Protein AF-A0A1F7MTR7-F1 (afdb_monomer)

Radius of gyration: 20.9 Å; Cα contacts (8 Å, |Δi|>4): 131; chains: 1; bounding box: 49×38×63 Å

Mean predicted aligned error: 10.13 Å

pLDDT: mean 85.77, std 13.29, range [46.94, 98.06]

Foldseek 3Di:
DPPVVVVVVVVVVVVVVCVVPPDDPPVPDLVVLLVVQLVCCVPDCQQVCCCPVVVQVRRQQRDDPRDGNSVVSSVVSSVCCDPPNVQQDFADPPDDQCQRGRVGNQFHHVVVLVPDPVSDGGDGPPPPDD

Nearest PDB structures (foldseek):
  2es4-assembly1_A  TM=2.311E-01  e=8.873E+00  Burkholderia glumae

Sequence (130 aa):
MGTTIGHRLAALVLSFLIVLTAQQALAYEVEMHREISDLATRRSSADSTLIESLGLLQGLVEEVRGTRLINRLREGSVREDRFPRFFNHFHNPTVDWLDAGFGGNFAQSAILWGQNPNQEAPRPKGSGAE

Secondary structure (DSSP, 8-state):
--HHHHHHHHHHHHHHHHHHH----GGG-HHHHHHHHHHHHHHSSHHHHHHHHH--TTGGG-EETTEEHHHHHHHHHHHHTSTTGGGGG---TTS-GGG-BTTBTTS--HHHHTTSTT-PPP--TTSS--

Structure (mmCIF, N/CA/C/O backbone):
data_AF-A0A1F7MTR7-F1
#
_entry.id   AF-A0A1F7MTR7-F1
#
loop_
_atom_site.group_PDB
_atom_site.id
_atom_site.type_symbol
_atom_site.label_atom_id
_atom_site.label_alt_id
_atom_site.label_comp_id
_atom_site.label_asym_id
_atom_site.label_entity_id
_atom_site.label_seq_id
_atom_site.pdbx_PDB_ins_code
_atom_site.Cartn_x
_atom_site.Cartn_y
_atom_site.Cartn_z
_atom_site.occupancy
_atom_site.B_iso_or_equiv
_atom_site.auth_seq_id
_atom_site.auth_comp_id
_atom_site.auth_asym_id
_atom_site.auth_atom_id
_atom_site.pdbx_PDB_model_num
ATOM 1 N N . MET A 1 1 ? 30.913 5.314 -42.459 1.00 55.22 1 MET A N 1
ATOM 2 C CA . MET A 1 1 ? 31.073 4.584 -41.178 1.00 55.22 1 MET A CA 1
ATOM 3 C C . MET A 1 1 ? 31.192 5.483 -39.936 1.00 55.22 1 MET A C 1
ATOM 5 O O . MET A 1 1 ? 30.981 4.970 -38.850 1.00 55.22 1 MET A O 1
ATOM 9 N N . GLY A 1 2 ? 31.469 6.793 -40.046 1.00 57.16 2 GLY A N 1
ATOM 10 C CA . GLY A 1 2 ? 31.652 7.672 -38.872 1.00 57.16 2 GLY A CA 1
ATOM 11 C C . GLY A 1 2 ? 30.393 8.337 -38.290 1.00 57.16 2 GLY A C 1
ATOM 12 O O . GLY A 1 2 ? 30.441 8.852 -37.178 1.00 57.16 2 GLY A O 1
ATOM 13 N N . THR A 1 3 ? 29.256 8.333 -38.993 1.00 61.22 3 THR A N 1
ATOM 14 C CA . THR A 1 3 ? 28.059 9.073 -38.553 1.00 61.22 3 THR A CA 1
ATOM 15 C C . THR A 1 3 ? 27.318 8.370 -37.417 1.00 61.22 3 THR A C 1
ATOM 17 O O . THR A 1 3 ? 26.888 9.018 -36.472 1.00 61.22 3 THR A O 1
ATOM 20 N N . THR A 1 4 ? 27.207 7.045 -37.430 1.00 67.88 4 THR A N 1
ATOM 21 C CA . THR A 1 4 ? 26.427 6.276 -36.441 1.00 67.88 4 THR A CA 1
ATOM 22 C C . THR A 1 4 ? 26.988 6.332 -35.020 1.00 67.88 4 THR A C 1
ATOM 24 O O . THR A 1 4 ? 26.215 6.309 -34.066 1.00 67.88 4 THR A O 1
ATOM 27 N N . ILE A 1 5 ? 28.308 6.445 -34.861 1.00 75.12 5 ILE A N 1
ATOM 28 C CA . ILE A 1 5 ? 28.953 6.543 -33.541 1.00 75.12 5 ILE A CA 1
ATOM 29 C C . ILE A 1 5 ? 28.646 7.900 -32.896 1.00 75.12 5 ILE A C 1
ATOM 31 O O . ILE A 1 5 ? 28.276 7.943 -31.725 1.00 75.12 5 ILE A O 1
ATOM 35 N N . GLY A 1 6 ? 28.702 8.988 -33.673 1.00 75.44 6 GLY A N 1
ATOM 36 C CA . GLY A 1 6 ? 28.385 10.336 -33.189 1.00 75.44 6 GLY A CA 1
ATOM 37 C C . GLY A 1 6 ? 26.943 10.470 -32.694 1.00 75.44 6 GLY A C 1
ATOM 38 O O . GLY A 1 6 ? 26.715 11.006 -31.615 1.00 75.44 6 GLY A O 1
ATOM 39 N N . HIS A 1 7 ? 25.974 9.902 -33.421 1.00 79.94 7 HIS A N 1
ATOM 40 C CA . HIS A 1 7 ? 24.563 9.933 -33.011 1.00 79.94 7 HIS A CA 1
ATOM 41 C C . HIS A 1 7 ? 24.300 9.117 -31.738 1.00 79.94 7 HIS A C 1
ATOM 43 O O . HIS A 1 7 ? 23.521 9.543 -30.891 1.00 79.94 7 HIS A O 1
ATOM 49 N N . ARG A 1 8 ? 24.966 7.964 -31.565 1.00 86.38 8 ARG A N 1
ATOM 50 C CA . ARG A 1 8 ? 24.838 7.141 -30.349 1.00 86.38 8 ARG A CA 1
ATOM 51 C C . ARG A 1 8 ? 25.411 7.842 -29.122 1.00 86.38 8 ARG A C 1
ATOM 53 O O . ARG A 1 8 ? 24.792 7.813 -28.064 1.00 86.38 8 ARG A O 1
ATOM 60 N N . LEU A 1 9 ? 26.564 8.493 -29.271 1.00 86.25 9 LEU A N 1
ATOM 61 C CA . LEU A 1 9 ? 27.176 9.269 -28.194 1.00 86.25 9 LEU A CA 1
ATOM 62 C C . LEU A 1 9 ? 26.314 10.479 -27.822 1.00 86.25 9 LEU A C 1
ATOM 64 O O . LEU A 1 9 ? 26.062 10.706 -26.644 1.00 86.25 9 LEU A O 1
ATOM 68 N N . ALA A 1 10 ? 25.804 11.202 -28.821 1.00 86.62 10 ALA A N 1
ATOM 69 C CA . ALA A 1 10 ? 24.892 12.319 -28.600 1.00 86.62 10 ALA A CA 1
ATOM 70 C C . ALA A 1 10 ? 23.603 11.873 -27.893 1.00 86.62 10 ALA A C 1
ATOM 72 O O . ALA A 1 10 ? 23.168 12.536 -26.957 1.00 86.62 10 ALA A O 1
ATOM 73 N N . ALA A 1 11 ? 23.033 10.727 -28.281 1.00 88.19 11 ALA A N 1
ATOM 74 C CA . ALA A 1 11 ? 21.860 10.159 -27.623 1.00 88.19 11 ALA A CA 1
ATOM 75 C C . ALA A 1 11 ? 22.144 9.780 -26.160 1.00 88.19 11 ALA A C 1
ATOM 77 O O . ALA A 1 11 ? 21.358 10.132 -25.291 1.00 88.19 11 ALA A O 1
ATOM 78 N N . LEU A 1 12 ? 23.281 9.137 -25.866 1.00 92.38 12 LEU A N 1
ATOM 79 C CA . LEU A 1 12 ? 23.668 8.790 -24.492 1.00 92.38 12 LEU A CA 1
ATOM 80 C C . LEU A 1 12 ? 23.883 10.027 -23.617 1.00 92.38 12 LEU A C 1
ATOM 82 O O . LEU A 1 12 ? 23.400 10.069 -22.488 1.00 92.38 12 LEU A O 1
ATOM 86 N N . VAL A 1 13 ? 24.577 11.040 -24.140 1.00 92.06 13 VAL A N 1
ATOM 87 C CA . VAL A 1 13 ? 24.793 12.310 -23.435 1.00 92.06 13 VAL A CA 1
ATOM 88 C C . VAL A 1 13 ? 23.460 13.008 -23.186 1.00 92.06 13 VAL A C 1
ATOM 90 O O . VAL A 1 13 ? 23.213 13.462 -22.075 1.00 92.06 13 VAL A O 1
ATOM 93 N N . LEU A 1 14 ? 22.572 13.043 -24.180 1.00 90.62 14 LEU A N 1
ATOM 94 C CA . LEU A 1 14 ? 21.244 13.629 -24.034 1.00 90.62 14 LEU A CA 1
ATOM 95 C C . LEU A 1 14 ? 20.402 12.876 -22.997 1.00 90.62 14 LEU A C 1
ATOM 97 O O . LEU A 1 14 ? 19.818 13.512 -22.127 1.00 90.62 14 LEU A O 1
ATOM 101 N N . SER A 1 15 ? 20.375 11.541 -23.030 1.00 86.06 15 SER A N 1
ATOM 102 C CA . SER A 1 15 ? 19.684 10.729 -22.021 1.00 86.06 15 SER A CA 1
ATOM 103 C C . SER A 1 15 ? 20.241 10.972 -20.619 1.00 86.06 15 SER A C 1
ATOM 105 O O . SER A 1 15 ? 19.470 11.126 -19.677 1.00 86.06 15 SER A O 1
ATOM 107 N N . PHE A 1 16 ? 21.564 11.068 -20.477 1.00 86.94 16 PHE A N 1
ATOM 108 C CA . PHE A 1 16 ? 22.208 11.370 -19.201 1.00 86.94 16 PHE A CA 1
ATOM 109 C C . PHE A 1 16 ? 21.848 12.775 -18.699 1.00 86.94 16 PHE A C 1
ATOM 111 O O . PHE A 1 16 ? 21.495 12.939 -17.535 1.00 86.94 16 PHE A O 1
ATOM 118 N N . LEU A 1 17 ? 21.847 13.780 -19.579 1.00 87.44 17 LEU A N 1
ATOM 119 C CA . LEU A 1 17 ? 21.426 15.142 -19.243 1.00 87.44 17 LEU A CA 1
ATOM 120 C C 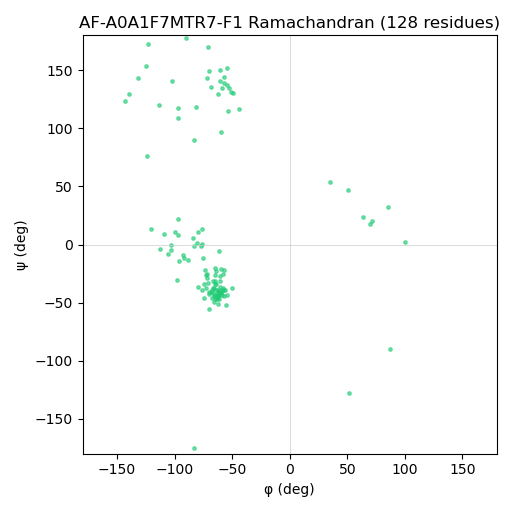. LEU A 1 17 ? 19.943 15.210 -18.856 1.00 87.44 17 LEU A C 1
ATOM 122 O O . LEU A 1 17 ? 19.605 15.910 -17.904 1.00 87.44 17 LEU A O 1
ATOM 126 N N . ILE A 1 18 ? 19.066 14.464 -19.534 1.00 85.00 18 ILE A N 1
ATOM 127 C CA . ILE A 1 18 ? 17.644 14.354 -19.170 1.00 85.00 18 ILE A CA 1
ATOM 128 C C . ILE A 1 18 ? 17.500 13.744 -17.772 1.00 85.00 18 ILE A C 1
ATOM 130 O O . ILE A 1 18 ? 16.759 14.282 -16.959 1.00 85.00 18 ILE A O 1
ATOM 134 N N . VAL A 1 19 ? 18.244 12.682 -17.450 1.00 82.06 19 VAL A N 1
ATOM 135 C CA . VAL A 1 19 ? 18.238 12.086 -16.101 1.00 82.06 19 VAL A CA 1
ATOM 136 C C . VAL A 1 19 ? 18.725 13.079 -15.041 1.00 82.06 19 VAL A C 1
ATOM 138 O O . VAL A 1 19 ? 18.140 13.152 -13.966 1.00 82.06 19 VAL A O 1
ATOM 141 N N . LEU A 1 20 ? 19.756 13.875 -15.339 1.00 77.62 20 LEU A N 1
ATOM 142 C CA . LEU A 1 20 ? 20.296 14.872 -14.406 1.00 77.62 20 LEU A CA 1
ATOM 143 C C . LEU A 1 20 ? 19.382 16.087 -14.201 1.00 77.62 20 LEU A C 1
ATOM 145 O O . LEU A 1 20 ? 19.445 16.728 -13.155 1.00 77.62 20 LEU A O 1
ATOM 149 N N . THR A 1 21 ? 18.578 16.434 -15.207 1.00 72.75 21 THR A N 1
ATOM 150 C CA . THR A 1 21 ? 17.700 17.618 -15.200 1.00 72.75 21 THR A CA 1
ATOM 151 C C . THR A 1 21 ? 16.238 17.290 -14.942 1.00 72.75 21 THR A C 1
ATOM 153 O O . THR A 1 21 ? 15.434 18.210 -14.786 1.00 72.75 21 THR A O 1
ATOM 156 N N . ALA A 1 22 ? 15.888 16.006 -14.854 1.00 70.19 22 ALA A N 1
ATOM 157 C CA . ALA A 1 22 ? 14.601 15.567 -14.360 1.00 70.19 22 ALA A CA 1
ATOM 158 C C . ALA A 1 22 ? 14.452 16.074 -12.922 1.00 70.19 22 ALA A C 1
ATOM 160 O O . ALA A 1 22 ? 14.973 15.491 -11.971 1.00 70.19 22 ALA A O 1
ATOM 161 N N . GLN A 1 23 ? 13.767 17.210 -12.769 1.00 59.25 23 GLN A N 1
ATOM 162 C CA . GLN A 1 23 ? 13.296 17.661 -11.471 1.00 59.25 23 GLN A CA 1
ATOM 163 C C . GLN A 1 23 ? 12.543 16.489 -10.851 1.00 59.25 23 GLN A C 1
ATOM 165 O O . GLN A 1 23 ? 11.736 15.857 -11.536 1.00 59.25 23 GLN A O 1
ATOM 170 N N . GLN A 1 24 ? 12.858 16.177 -9.590 1.00 56.09 24 GLN A N 1
ATOM 171 C CA . GLN A 1 24 ? 12.146 15.155 -8.829 1.00 56.09 24 GLN A CA 1
ATOM 172 C C . GLN A 1 24 ? 10.658 15.360 -9.086 1.00 56.09 24 GLN A C 1
ATOM 174 O O . GLN A 1 24 ? 10.138 16.446 -8.819 1.00 56.09 24 GLN A O 1
ATOM 179 N N . ALA A 1 25 ? 10.006 14.376 -9.706 1.00 55.44 25 ALA A N 1
ATOM 180 C CA . ALA A 1 25 ? 8.584 14.463 -9.963 1.00 55.44 25 ALA A CA 1
ATOM 181 C C . ALA A 1 25 ? 7.925 14.755 -8.612 1.00 55.44 25 ALA A C 1
ATOM 183 O O . ALA A 1 25 ? 8.010 13.936 -7.704 1.00 55.44 25 ALA A O 1
ATOM 184 N N . LEU A 1 26 ? 7.310 15.930 -8.457 1.00 52.31 26 LEU A N 1
ATOM 185 C CA . LEU A 1 26 ? 6.689 16.372 -7.198 1.00 52.31 26 LEU A CA 1
ATOM 186 C C . LEU A 1 26 ? 5.545 15.440 -6.738 1.00 52.31 26 LEU A C 1
ATOM 188 O O . LEU A 1 26 ? 5.011 15.603 -5.650 1.00 52.31 26 LEU A O 1
ATOM 192 N N . ALA A 1 27 ? 5.186 14.451 -7.562 1.00 52.41 27 ALA A N 1
ATOM 193 C CA . ALA A 1 27 ? 4.310 13.333 -7.231 1.00 52.41 27 ALA A CA 1
ATOM 194 C C . ALA A 1 27 ? 4.974 12.249 -6.353 1.00 52.41 27 ALA A C 1
ATOM 196 O O . ALA A 1 27 ? 4.278 11.378 -5.853 1.00 52.41 27 ALA A O 1
ATOM 197 N N . TYR A 1 28 ? 6.297 12.291 -6.167 1.00 53.56 28 TYR A N 1
ATOM 198 C CA . TYR A 1 28 ? 7.074 11.352 -5.344 1.00 53.56 28 TYR A CA 1
ATOM 199 C C . TYR A 1 28 ? 7.350 11.896 -3.936 1.00 53.56 28 TYR A C 1
ATOM 201 O O . TYR A 1 28 ? 8.333 11.536 -3.287 1.00 53.56 28 TYR A O 1
ATOM 209 N N . GLU A 1 29 ? 6.535 12.843 -3.482 1.00 67.81 29 GLU A N 1
ATOM 210 C CA . GLU A 1 29 ? 6.706 13.434 -2.167 1.00 67.81 29 GLU A CA 1
ATOM 211 C C . GLU A 1 29 ? 6.075 12.480 -1.136 1.00 67.81 29 GLU A C 1
ATOM 213 O O . GLU A 1 29 ? 4.904 12.116 -1.216 1.00 67.81 29 GLU A O 1
ATOM 218 N N . VAL A 1 30 ? 6.901 11.976 -0.216 1.00 69.88 30 VAL A N 1
ATOM 219 C CA . VAL A 1 30 ? 6.526 10.944 0.766 1.00 69.88 30 VAL A CA 1
ATOM 220 C C . VAL A 1 30 ? 5.380 11.408 1.680 1.00 69.88 30 VAL A C 1
ATOM 222 O O . VAL A 1 30 ? 4.600 10.585 2.168 1.00 69.88 30 VAL A O 1
ATOM 225 N N . GLU A 1 31 ? 5.237 12.715 1.905 1.00 82.50 31 GLU A N 1
ATOM 226 C CA . GLU A 1 31 ? 4.096 13.289 2.620 1.00 82.50 31 GLU A CA 1
ATOM 227 C C . GLU A 1 31 ? 2.794 13.072 1.845 1.00 82.50 31 GLU A C 1
ATOM 229 O O . GLU A 1 31 ? 1.779 12.768 2.468 1.00 82.50 31 GLU A O 1
ATOM 234 N N . MET A 1 32 ? 2.811 13.084 0.507 1.00 86.19 32 MET A N 1
ATOM 235 C CA . MET A 1 32 ? 1.623 12.802 -0.309 1.00 86.19 32 MET A CA 1
ATOM 236 C C . MET A 1 32 ? 1.023 11.426 0.008 1.00 86.19 32 MET A C 1
ATOM 238 O O . MET A 1 32 ? -0.190 11.300 0.190 1.00 86.19 32 MET A O 1
ATOM 242 N N . HIS A 1 33 ? 1.849 10.385 0.146 1.00 89.19 33 HIS A N 1
ATOM 243 C CA . HIS A 1 33 ? 1.371 9.051 0.529 1.00 89.19 33 HIS A CA 1
ATOM 244 C C . HIS A 1 33 ? 0.771 9.029 1.934 1.00 89.19 33 HIS A C 1
ATOM 246 O O . HIS A 1 33 ? -0.195 8.301 2.201 1.00 89.19 33 HIS A O 1
ATOM 252 N N . ARG A 1 34 ? 1.314 9.837 2.848 1.00 91.00 34 ARG A N 1
ATOM 253 C CA . ARG A 1 34 ? 0.759 9.999 4.191 1.00 91.00 34 ARG A CA 1
ATOM 254 C C . ARG A 1 34 ? -0.600 10.697 4.151 1.00 91.00 34 ARG A C 1
ATOM 256 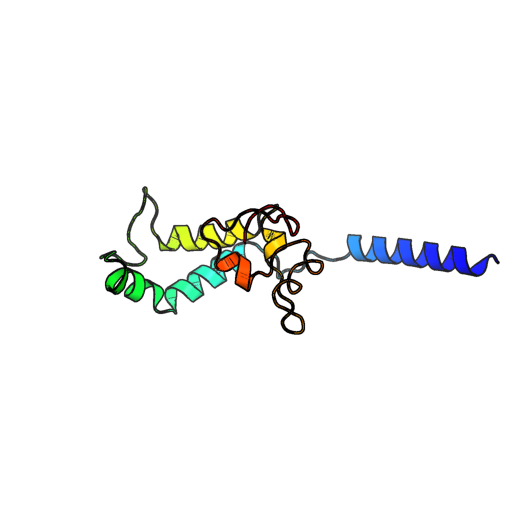O O . ARG A 1 34 ? -1.526 10.238 4.819 1.00 91.00 34 ARG A O 1
ATOM 263 N N . GLU A 1 35 ? -0.719 11.775 3.383 1.00 91.12 35 GLU A N 1
ATOM 264 C CA . GLU A 1 35 ? -1.937 12.578 3.251 1.00 91.12 35 GLU A CA 1
ATOM 265 C C . GLU A 1 35 ? -3.068 11.800 2.579 1.00 91.12 35 GLU A C 1
ATOM 267 O O . GLU A 1 35 ? -4.171 11.726 3.124 1.00 91.12 35 GLU A O 1
ATOM 272 N N . ILE A 1 36 ? -2.792 11.156 1.440 1.00 91.56 36 ILE A N 1
ATOM 273 C CA . ILE A 1 36 ? -3.776 10.328 0.731 1.00 91.56 36 ILE A CA 1
ATOM 274 C C . ILE A 1 36 ? -4.269 9.203 1.642 1.00 91.56 36 ILE A C 1
ATOM 276 O O . ILE A 1 36 ? -5.473 8.962 1.716 1.00 91.56 36 ILE A O 1
ATOM 280 N N . SER A 1 37 ? -3.365 8.547 2.375 1.00 92.50 37 SER A N 1
ATOM 281 C CA . SER A 1 37 ? -3.737 7.446 3.268 1.00 92.50 37 SER A CA 1
ATOM 282 C C . SER A 1 37 ? -4.559 7.915 4.466 1.00 92.50 37 SER A C 1
ATOM 284 O O . SER A 1 37 ? -5.538 7.256 4.814 1.00 92.50 37 SER A O 1
ATOM 286 N N . ASP A 1 38 ? -4.229 9.058 5.078 1.00 93.94 38 ASP A N 1
ATOM 287 C CA . ASP A 1 38 ? -5.046 9.645 6.151 1.00 93.94 38 ASP A CA 1
ATOM 288 C C . ASP A 1 38 ? -6.450 10.001 5.638 1.00 93.94 38 ASP A C 1
ATOM 290 O O . ASP A 1 38 ? -7.451 9.610 6.242 1.00 93.94 38 ASP A O 1
ATOM 294 N N . LEU A 1 39 ? -6.541 10.659 4.477 1.00 95.06 39 LEU A N 1
ATOM 295 C CA . LEU A 1 39 ? -7.816 11.029 3.861 1.00 95.06 39 LEU A CA 1
ATOM 296 C C . LEU A 1 39 ? -8.656 9.805 3.481 1.00 95.06 39 LEU A C 1
ATOM 298 O O . LEU A 1 39 ? -9.847 9.769 3.793 1.00 95.06 39 LEU A O 1
ATOM 302 N N . ALA A 1 40 ? -8.061 8.799 2.838 1.00 94.56 40 ALA A N 1
ATOM 303 C CA . ALA A 1 40 ? -8.745 7.564 2.460 1.00 94.56 40 ALA A CA 1
ATOM 304 C C . ALA A 1 40 ? -9.237 6.798 3.695 1.00 94.56 40 ALA A C 1
ATOM 306 O O . ALA A 1 40 ? -10.373 6.324 3.726 1.00 94.56 40 ALA A O 1
ATOM 307 N N . THR A 1 41 ? -8.426 6.747 4.752 1.00 95.25 41 THR A N 1
ATOM 308 C CA . THR A 1 41 ? -8.798 6.097 6.012 1.00 95.25 41 THR A CA 1
ATOM 309 C C . THR A 1 41 ? -9.996 6.792 6.662 1.00 95.25 41 THR A C 1
ATOM 311 O O . THR A 1 41 ? -10.935 6.126 7.081 1.00 95.25 41 THR A O 1
ATOM 314 N N . ARG A 1 42 ? -10.014 8.131 6.695 1.00 94.44 42 ARG A N 1
ATOM 315 C CA . ARG A 1 42 ? -11.115 8.913 7.288 1.00 94.44 42 ARG A CA 1
ATOM 316 C C . ARG A 1 42 ? -12.400 8.923 6.459 1.00 94.44 42 ARG A C 1
ATOM 318 O O . ARG A 1 42 ? -13.463 9.173 7.015 1.00 94.44 42 ARG A O 1
ATOM 325 N N . ARG A 1 43 ? -12.306 8.741 5.139 1.00 96.31 43 ARG A N 1
ATOM 326 C CA . ARG A 1 43 ? -13.456 8.794 4.214 1.00 96.31 43 ARG A CA 1
ATOM 327 C C . ARG A 1 43 ? -14.045 7.425 3.878 1.00 96.31 43 ARG A C 1
ATOM 329 O O . ARG A 1 43 ? -15.119 7.368 3.289 1.00 96.31 43 ARG A O 1
ATOM 336 N N . SER A 1 44 ? -13.334 6.347 4.188 1.00 96.00 44 SER A N 1
ATOM 337 C CA . SER A 1 44 ? -13.795 4.976 3.967 1.00 96.00 44 SER A CA 1
ATOM 338 C C . SER A 1 44 ? -14.550 4.439 5.183 1.00 96.00 44 SER A C 1
ATOM 340 O O . SER A 1 44 ? -14.646 5.090 6.221 1.00 96.00 44 SER A O 1
ATOM 342 N N . SER A 1 45 ? -15.048 3.210 5.074 1.00 96.81 45 SER A N 1
ATOM 343 C CA . SER A 1 45 ? -15.619 2.461 6.194 1.00 96.81 45 SER A CA 1
ATOM 344 C C . SER A 1 45 ? -14.558 1.883 7.140 1.00 96.81 45 SER A C 1
ATOM 346 O O . SER A 1 45 ? -14.886 1.014 7.936 1.00 96.81 45 SER A O 1
ATOM 348 N N . ALA A 1 46 ? -13.287 2.300 7.058 1.00 95.56 46 ALA A N 1
ATOM 349 C CA . ALA A 1 46 ? -12.207 1.690 7.836 1.00 95.56 46 ALA A CA 1
ATOM 350 C C . ALA A 1 46 ? -12.500 1.684 9.345 1.00 95.56 46 ALA A C 1
ATOM 352 O O . ALA A 1 46 ? -12.302 0.664 9.996 1.00 95.56 46 ALA A O 1
ATOM 353 N N . ASP A 1 47 ? -13.013 2.791 9.889 1.00 97.19 47 ASP A N 1
ATOM 354 C CA . ASP A 1 47 ? -13.352 2.897 11.312 1.00 97.19 47 ASP A CA 1
ATOM 355 C C . ASP A 1 47 ? -14.448 1.906 11.727 1.00 97.19 47 ASP A C 1
ATOM 357 O O . ASP A 1 47 ? -14.244 1.104 12.639 1.00 97.19 47 ASP A O 1
ATOM 361 N N . SER A 1 48 ? -15.567 1.881 10.996 1.00 97.44 48 SER A N 1
ATOM 362 C CA . SER A 1 48 ? -16.670 0.961 11.285 1.00 97.44 48 SER A CA 1
ATOM 363 C C . SER A 1 48 ? -16.268 -0.495 11.053 1.00 97.44 48 SER A C 1
ATOM 365 O O . SER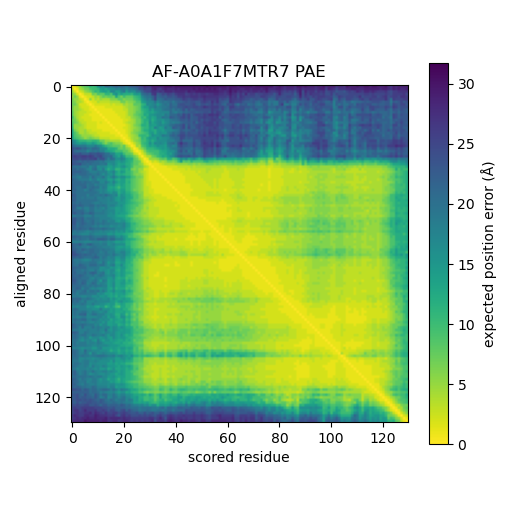 A 1 48 ? -16.611 -1.351 11.856 1.00 97.44 48 SER A O 1
ATOM 367 N N . THR A 1 49 ? -15.464 -0.796 10.030 1.00 97.06 49 THR A N 1
ATOM 368 C CA . THR A 1 49 ? -14.925 -2.144 9.795 1.00 97.06 49 THR A CA 1
ATOM 369 C C . THR A 1 49 ? -14.048 -2.618 10.958 1.00 97.06 49 THR A C 1
ATOM 371 O O . THR A 1 49 ? -14.177 -3.765 11.384 1.00 97.06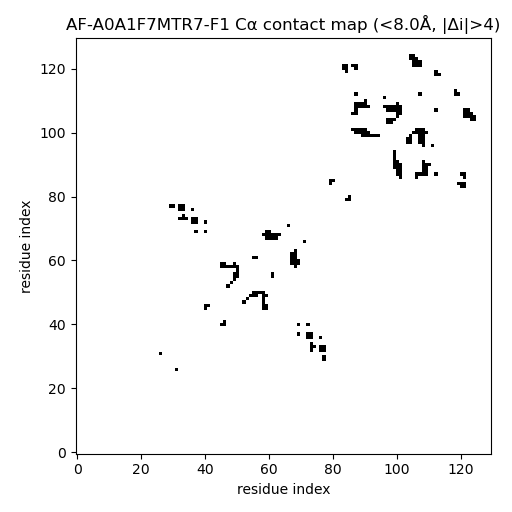 49 THR A O 1
ATOM 374 N N . LEU A 1 50 ? -13.184 -1.759 11.512 1.00 96.06 50 LEU A N 1
ATOM 375 C CA . LEU A 1 50 ? -12.360 -2.105 12.679 1.00 96.06 50 LEU A CA 1
ATOM 376 C C . LEU A 1 50 ? -13.231 -2.440 13.902 1.00 96.06 50 LEU A C 1
ATOM 378 O O . LEU A 1 50 ? -12.957 -3.418 14.599 1.00 96.06 50 LEU A O 1
ATOM 382 N N . ILE A 1 51 ? -14.300 -1.675 14.127 1.00 97.88 51 ILE A N 1
ATOM 383 C CA . ILE A 1 51 ? -15.226 -1.885 15.247 1.00 97.88 51 ILE A CA 1
ATOM 384 C C . ILE A 1 51 ? -16.058 -3.155 15.037 1.00 97.88 51 ILE A C 1
ATOM 386 O O . ILE A 1 51 ? -16.059 -4.052 15.878 1.00 97.88 51 ILE A O 1
ATOM 390 N N . GLU A 1 52 ? -16.752 -3.243 13.907 1.00 98.06 52 GLU A N 1
ATOM 391 C CA . GLU A 1 52 ? -17.794 -4.241 13.657 1.00 98.06 52 GLU A CA 1
ATOM 392 C C . GLU A 1 52 ? -17.223 -5.607 13.271 1.00 98.06 52 GLU A C 1
ATOM 394 O O . GLU A 1 52 ? -17.772 -6.635 13.658 1.00 98.06 52 GLU A O 1
ATOM 399 N N . SER A 1 53 ? -16.128 -5.635 12.503 1.00 97.25 53 SER A N 1
ATOM 400 C CA . SER A 1 53 ? -15.563 -6.884 11.971 1.00 97.25 53 SER A CA 1
ATOM 401 C C . SER A 1 53 ? -14.394 -7.413 12.796 1.00 97.25 53 SER A C 1
ATOM 403 O O . SER A 1 53 ? -14.171 -8.621 12.832 1.00 97.25 53 SER A O 1
ATOM 405 N N . LEU A 1 54 ? -13.630 -6.525 13.439 1.00 94.31 54 LEU A N 1
ATOM 406 C CA . LEU A 1 54 ? -12.404 -6.891 14.159 1.00 94.31 54 LEU A CA 1
ATOM 407 C C . LEU A 1 54 ? -12.517 -6.716 15.680 1.00 94.31 54 LEU A C 1
ATOM 409 O O . LEU A 1 54 ? -11.591 -7.090 16.398 1.00 94.31 54 LEU A O 1
ATOM 413 N N . GLY A 1 55 ? -13.641 -6.191 16.182 1.00 96.12 55 GLY A N 1
ATOM 414 C CA . GLY A 1 55 ? -13.892 -6.024 17.616 1.00 96.12 55 GLY A CA 1
ATOM 415 C C . GLY A 1 55 ? -13.020 -4.956 18.280 1.00 96.12 55 GLY A C 1
ATOM 416 O O . GLY A 1 55 ? -12.888 -4.943 19.504 1.00 96.12 55 GLY A O 1
ATOM 417 N N . LEU A 1 56 ? -12.409 -4.067 17.494 1.00 96.38 56 LEU A N 1
ATOM 418 C CA . LEU A 1 56 ? -11.594 -2.963 17.993 1.00 96.38 56 LEU A CA 1
ATOM 419 C C . LEU A 1 56 ? -12.528 -1.817 18.371 1.00 96.38 56 LEU A C 1
ATOM 421 O O . LEU A 1 56 ? -12.878 -0.990 17.534 1.00 96.38 56 LEU A O 1
ATOM 425 N N . LEU A 1 57 ? -12.973 -1.808 19.628 1.00 96.06 57 LEU A N 1
ATOM 426 C CA . LEU A 1 57 ? -14.054 -0.943 20.115 1.00 96.06 57 LEU A CA 1
ATOM 427 C C . LEU A 1 57 ? -13.789 0.555 19.906 1.00 96.06 57 LEU A C 1
ATOM 429 O O . LEU A 1 57 ? -14.740 1.328 19.824 1.00 96.06 57 LEU A O 1
ATOM 433 N N . GLN A 1 58 ? -12.522 0.966 19.814 1.00 96.94 58 GLN A N 1
ATOM 434 C CA . GLN A 1 58 ? -12.136 2.353 19.557 1.00 96.94 58 GLN A CA 1
ATOM 435 C C . GLN A 1 58 ? -11.760 2.625 18.086 1.00 96.94 58 GLN A C 1
ATOM 437 O O . GLN A 1 58 ? -11.208 3.682 17.779 1.00 96.94 58 GLN A O 1
ATOM 442 N N . GLY A 1 59 ? -12.016 1.693 17.164 1.00 96.50 59 GLY A N 1
ATOM 443 C CA . GLY A 1 59 ? -11.813 1.882 15.726 1.00 96.50 59 GLY A CA 1
ATOM 444 C C . GLY A 1 59 ? -10.413 2.396 15.376 1.00 96.50 59 GLY A C 1
ATOM 445 O O . GLY A 1 59 ? -9.397 1.866 15.824 1.00 96.50 59 GLY A O 1
ATOM 446 N N . LEU A 1 60 ? -10.337 3.475 14.599 1.00 96.94 60 LEU A N 1
ATOM 447 C CA . LEU A 1 60 ? -9.088 4.120 14.183 1.00 96.94 60 LEU A CA 1
ATOM 448 C C . LEU A 1 60 ? -8.286 4.731 15.334 1.00 96.94 60 LEU A C 1
ATOM 450 O O . LEU A 1 60 ? -7.089 5.012 15.176 1.00 96.94 60 LEU A O 1
ATOM 454 N N . VAL A 1 61 ? -8.938 4.996 16.467 1.00 97.12 61 VAL A N 1
ATOM 455 C CA . VAL A 1 61 ? -8.305 5.614 17.632 1.00 97.12 61 VAL A CA 1
ATOM 456 C C . VAL A 1 61 ? -7.765 4.595 18.624 1.00 97.12 61 VAL A C 1
ATOM 458 O O . VAL A 1 61 ? -7.002 4.999 19.496 1.00 97.12 61 VAL A O 1
ATOM 461 N N . GLU A 1 62 ? -8.080 3.312 18.431 1.00 97.69 62 GLU A N 1
ATOM 462 C CA . GLU A 1 62 ? -7.542 2.190 19.196 1.00 97.69 62 GLU A CA 1
ATOM 463 C C . GLU A 1 62 ? -6.011 2.218 19.217 1.00 97.69 62 GLU A C 1
ATOM 465 O O . GLU A 1 62 ? -5.355 2.427 18.188 1.00 97.69 62 GLU A O 1
ATOM 470 N N . GLU A 1 63 ? -5.431 1.998 20.395 1.00 96.75 63 GLU A N 1
ATOM 471 C CA . GLU A 1 63 ? -3.985 1.956 20.568 1.00 96.75 63 GLU A CA 1
ATOM 472 C C . GLU A 1 63 ? -3.472 0.522 20.546 1.00 96.75 63 GLU A C 1
ATOM 474 O O . GLU A 1 63 ? -3.735 -0.284 21.433 1.00 96.75 63 GLU A O 1
ATOM 479 N N . VAL A 1 64 ? -2.635 0.220 19.556 1.00 92.12 64 VAL A N 1
ATOM 480 C CA . VAL A 1 64 ? -1.947 -1.068 19.466 1.00 92.12 64 VAL A CA 1
ATOM 481 C C . VAL A 1 64 ? -0.461 -0.827 19.650 1.00 92.12 64 VAL A C 1
ATOM 483 O O . VAL A 1 64 ? 0.159 -0.100 18.869 1.00 92.12 64 VAL A O 1
ATOM 486 N N . ARG A 1 65 ? 0.127 -1.441 20.686 1.00 93.44 65 ARG A N 1
ATOM 487 C CA . ARG A 1 65 ? 1.543 -1.268 21.067 1.00 93.44 65 ARG A CA 1
ATOM 488 C C . ARG A 1 65 ? 1.938 0.217 21.184 1.00 93.44 65 ARG A C 1
ATOM 490 O O . ARG A 1 65 ? 2.932 0.633 20.596 1.00 93.44 65 ARG A O 1
ATOM 497 N N . GLY A 1 66 ? 1.115 1.013 21.873 1.00 95.38 66 GLY A N 1
ATOM 498 C CA . GLY A 1 66 ? 1.381 2.433 22.145 1.00 95.38 66 GLY A CA 1
ATOM 499 C C . GLY A 1 66 ? 1.269 3.364 20.933 1.00 95.38 66 GLY A C 1
ATOM 500 O O . GLY A 1 66 ? 1.856 4.442 20.924 1.00 95.38 66 GLY A O 1
ATOM 501 N N . THR A 1 67 ? 0.576 2.956 19.868 1.00 96.25 67 THR A N 1
ATOM 502 C CA . THR A 1 67 ? 0.345 3.816 18.700 1.00 96.25 67 THR A CA 1
ATOM 503 C C . THR A 1 67 ? -1.073 3.625 18.196 1.00 96.25 67 THR A C 1
ATOM 505 O O . THR A 1 67 ? -1.496 2.491 17.959 1.00 96.25 67 THR A O 1
ATOM 508 N N . ARG A 1 68 ? -1.784 4.739 17.995 1.00 96.62 68 ARG A N 1
ATOM 509 C CA . ARG A 1 68 ? -3.129 4.742 17.412 1.00 96.62 68 ARG A CA 1
ATOM 510 C C . ARG A 1 68 ? -3.112 4.157 16.004 1.00 96.62 68 ARG A C 1
ATOM 512 O O . ARG A 1 68 ? -2.200 4.455 15.225 1.00 96.62 68 ARG A O 1
ATOM 519 N N . LEU A 1 69 ? -4.125 3.370 15.656 1.00 95.81 69 LEU A N 1
ATOM 520 C CA . LEU A 1 69 ? -4.200 2.707 14.351 1.00 95.81 69 LEU A CA 1
ATOM 521 C C . LEU A 1 69 ? -4.137 3.685 13.172 1.00 95.81 69 LEU A C 1
ATOM 523 O O . LEU A 1 69 ? -3.408 3.421 12.217 1.00 95.81 69 LEU A O 1
ATOM 527 N N . ILE A 1 70 ? -4.773 4.856 13.268 1.00 95.81 70 ILE A N 1
ATOM 528 C CA . ILE A 1 70 ? -4.661 5.906 12.240 1.00 95.81 70 ILE A CA 1
ATOM 529 C C . ILE A 1 70 ? -3.208 6.326 11.968 1.00 95.81 70 ILE A C 1
ATOM 531 O O . ILE A 1 70 ? -2.813 6.509 10.818 1.00 95.81 70 ILE A O 1
ATOM 535 N N . ASN A 1 71 ? -2.374 6.421 13.005 1.00 95.06 71 ASN A N 1
ATOM 536 C CA . ASN A 1 71 ? -0.963 6.768 12.839 1.00 95.06 71 ASN A CA 1
ATOM 537 C C . ASN A 1 71 ? -0.184 5.600 12.228 1.00 95.06 71 ASN A C 1
ATOM 539 O O . ASN A 1 71 ? 0.660 5.816 11.364 1.00 95.06 71 ASN A O 1
ATOM 543 N N . ARG A 1 72 ? -0.511 4.355 12.598 1.00 93.75 72 ARG A N 1
ATOM 544 C CA . ARG A 1 72 ? 0.109 3.170 11.988 1.00 93.75 72 ARG A CA 1
ATOM 545 C C . ARG A 1 72 ? -0.174 3.070 10.492 1.00 93.75 72 ARG A C 1
ATOM 547 O O . ARG A 1 72 ? 0.740 2.713 9.754 1.00 93.75 72 ARG A O 1
ATOM 554 N N . LEU A 1 73 ? -1.390 3.401 10.054 1.00 92.38 73 LEU A N 1
ATOM 555 C CA . LEU A 1 73 ? -1.767 3.427 8.636 1.00 92.38 73 LEU A CA 1
ATOM 556 C C . LEU A 1 73 ? -0.983 4.503 7.871 1.00 92.38 73 LEU A C 1
ATOM 558 O O . LEU A 1 73 ? -0.376 4.211 6.844 1.00 92.38 73 LEU A O 1
ATOM 562 N N . ARG A 1 74 ? -0.901 5.716 8.432 1.00 92.50 74 ARG A N 1
ATOM 563 C CA . ARG A 1 74 ? -0.101 6.834 7.896 1.00 92.50 74 ARG A CA 1
ATOM 564 C C . ARG A 1 74 ? 1.390 6.519 7.789 1.00 92.50 74 ARG A C 1
ATOM 566 O O . ARG A 1 74 ? 2.048 6.922 6.840 1.00 92.50 74 ARG A O 1
ATOM 573 N N . GLU A 1 75 ? 1.950 5.837 8.780 1.00 91.81 75 GLU A N 1
ATOM 574 C CA . GLU A 1 75 ? 3.345 5.397 8.729 1.00 91.81 75 GLU A CA 1
ATOM 575 C C . GLU A 1 75 ? 3.545 4.218 7.777 1.00 91.81 75 GLU A C 1
ATOM 577 O O . GLU A 1 75 ? 4.607 4.096 7.173 1.00 91.81 75 GLU A O 1
ATOM 582 N N . GLY A 1 76 ? 2.550 3.332 7.685 1.00 90.69 76 GLY A N 1
ATOM 583 C CA . GLY A 1 76 ? 2.539 2.194 6.776 1.00 90.69 76 GLY A CA 1
ATOM 584 C C . GLY A 1 76 ? 2.749 2.652 5.343 1.00 90.69 76 GLY A C 1
ATOM 585 O O . GLY A 1 76 ? 3.713 2.217 4.727 1.00 90.69 76 GLY A O 1
ATOM 586 N N . SER A 1 77 ? 1.951 3.617 4.877 1.00 90.19 77 SER A N 1
ATOM 587 C CA . SER A 1 77 ? 2.051 4.131 3.506 1.00 90.19 77 SER A CA 1
ATOM 588 C C . SER A 1 77 ? 3.431 4.692 3.160 1.00 90.19 77 SER A C 1
ATOM 590 O O . SER A 1 77 ? 3.945 4.441 2.079 1.00 90.19 77 SER A O 1
ATOM 592 N N . VAL A 1 78 ? 4.084 5.366 4.109 1.00 90.25 78 VAL A N 1
ATOM 593 C CA . VAL A 1 78 ? 5.453 5.881 3.943 1.00 90.25 78 VAL A CA 1
ATOM 594 C C . VAL A 1 78 ? 6.500 4.762 3.924 1.00 90.25 78 VAL A C 1
ATOM 596 O O . VAL A 1 78 ? 7.546 4.875 3.284 1.00 90.25 78 VAL A O 1
ATOM 599 N N . ARG A 1 79 ? 6.279 3.680 4.678 1.00 89.56 79 ARG A N 1
ATOM 600 C CA . ARG A 1 79 ? 7.222 2.553 4.731 1.00 89.56 79 ARG A CA 1
ATOM 601 C C . ARG A 1 79 ? 7.226 1.732 3.444 1.00 89.56 79 ARG A C 1
ATOM 603 O O . ARG A 1 79 ? 8.260 1.125 3.166 1.00 89.56 79 ARG A O 1
ATOM 610 N N . GLU A 1 80 ? 6.134 1.731 2.683 1.00 88.06 80 GLU A N 1
ATOM 611 C CA . GLU A 1 80 ? 6.028 0.963 1.439 1.00 88.06 80 GLU A CA 1
ATOM 612 C C . GLU A 1 80 ? 7.003 1.438 0.352 1.00 88.06 80 GLU A C 1
ATOM 614 O O . GLU A 1 80 ? 7.573 0.617 -0.359 1.00 88.06 80 GLU A O 1
ATOM 619 N N . ASP A 1 81 ? 7.343 2.727 0.300 1.00 88.00 81 ASP A N 1
ATOM 620 C CA . ASP A 1 81 ? 8.289 3.248 -0.704 1.00 88.00 81 ASP A CA 1
ATOM 621 C C . ASP A 1 81 ? 9.764 2.948 -0.407 1.00 88.00 81 ASP A C 1
ATOM 623 O O . ASP A 1 81 ? 10.661 3.332 -1.163 1.00 88.00 81 ASP A O 1
ATOM 627 N N . ARG A 1 82 ? 10.067 2.284 0.711 1.00 87.62 82 ARG A N 1
ATOM 628 C CA . ARG A 1 82 ? 11.455 2.004 1.088 1.00 87.62 82 ARG A CA 1
ATOM 629 C C . ARG A 1 82 ? 12.053 0.936 0.188 1.00 87.62 82 ARG A C 1
ATOM 631 O O . ARG A 1 82 ? 11.409 -0.058 -0.136 1.00 87.62 82 ARG A O 1
ATOM 638 N N . PHE A 1 83 ? 13.335 1.079 -0.139 1.00 87.19 83 PHE A N 1
ATOM 639 C CA . PHE A 1 83 ? 14.070 0.011 -0.809 1.00 87.19 83 PHE A CA 1
ATOM 640 C C . PHE A 1 83 ? 14.066 -1.271 0.054 1.00 87.19 83 PHE A C 1
ATOM 642 O O . PHE A 1 83 ? 14.342 -1.180 1.255 1.00 87.19 83 PHE A O 1
ATOM 649 N N . PRO A 1 84 ? 13.799 -2.461 -0.520 1.00 89.62 84 PRO A N 1
ATOM 650 C CA . PRO A 1 84 ? 13.499 -2.737 -1.935 1.00 89.62 84 PRO A CA 1
ATOM 651 C C . PRO A 1 84 ? 11.992 -2.847 -2.265 1.00 89.62 84 PRO A C 1
ATOM 653 O O . PRO A 1 84 ? 11.641 -3.272 -3.360 1.00 89.62 84 PRO A O 1
ATOM 656 N N . ARG A 1 85 ? 11.087 -2.526 -1.335 1.00 89.69 85 ARG A N 1
ATOM 657 C CA . ARG A 1 85 ? 9.635 -2.761 -1.462 1.00 89.69 85 ARG A CA 1
ATOM 658 C C . ARG A 1 85 ? 9.000 -2.028 -2.643 1.00 89.69 85 ARG A C 1
ATOM 660 O O . ARG A 1 85 ? 8.172 -2.623 -3.326 1.00 89.69 85 ARG A O 1
ATOM 667 N N . PHE A 1 86 ? 9.462 -0.813 -2.948 1.00 88.88 86 PHE A N 1
ATOM 668 C CA . PHE A 1 86 ? 8.896 0.001 -4.032 1.00 88.88 86 PHE A CA 1
ATOM 669 C C . PHE A 1 86 ? 8.914 -0.684 -5.408 1.00 88.88 86 PHE A C 1
ATOM 671 O O . PHE A 1 86 ? 8.131 -0.332 -6.285 1.00 88.88 86 PHE A O 1
ATOM 678 N N . PHE A 1 87 ? 9.783 -1.675 -5.637 1.00 91.69 87 PHE A N 1
ATOM 679 C CA . PHE A 1 87 ? 9.779 -2.420 -6.898 1.00 91.69 87 PHE A CA 1
ATOM 680 C C . PHE A 1 87 ? 8.481 -3.220 -7.110 1.00 91.69 87 PHE A C 1
ATOM 682 O O . PHE A 1 87 ? 8.131 -3.486 -8.255 1.00 91.69 87 PHE A O 1
ATOM 689 N N . ASN A 1 88 ? 7.737 -3.557 -6.051 1.00 92.88 88 ASN A N 1
ATOM 690 C CA . ASN A 1 88 ? 6.425 -4.202 -6.153 1.00 92.88 88 ASN A CA 1
ATOM 691 C C . ASN A 1 88 ? 5.272 -3.194 -6.369 1.00 92.88 88 ASN A C 1
ATOM 693 O O . ASN A 1 88 ? 4.116 -3.598 -6.381 1.00 92.88 88 ASN A O 1
ATOM 697 N N . HIS A 1 89 ? 5.530 -1.890 -6.554 1.00 92.75 89 HIS A N 1
ATOM 698 C CA . HIS A 1 89 ? 4.472 -0.870 -6.720 1.00 92.75 89 HIS A CA 1
ATOM 699 C C . HIS A 1 89 ? 3.884 -0.793 -8.139 1.00 92.75 89 HIS A C 1
ATOM 701 O O . HIS A 1 89 ? 3.017 0.034 -8.416 1.00 92.75 89 HIS A O 1
ATOM 707 N N . PHE A 1 90 ? 4.339 -1.645 -9.057 1.00 94.31 90 PHE A N 1
ATOM 708 C CA . PHE A 1 90 ? 3.964 -1.584 -10.466 1.00 94.31 90 PHE A CA 1
ATOM 709 C C . PHE A 1 90 ? 2.911 -2.646 -10.815 1.00 94.31 90 PHE A C 1
ATOM 711 O O . PHE A 1 90 ? 2.965 -3.789 -10.354 1.00 94.31 90 PHE A O 1
ATOM 718 N N . HIS A 1 91 ? 1.950 -2.265 -11.656 1.00 95.25 91 HIS A N 1
ATOM 719 C CA . HIS A 1 91 ? 0.991 -3.171 -12.283 1.00 95.25 91 HIS A CA 1
ATOM 720 C C . HIS A 1 91 ? 0.699 -2.707 -13.717 1.00 95.25 91 HIS A C 1
ATOM 722 O O . HIS A 1 91 ? 0.269 -1.571 -13.920 1.00 95.25 91 HIS A O 1
ATOM 728 N N . ASN A 1 92 ? 0.912 -3.576 -14.705 1.00 95.44 92 ASN A N 1
ATOM 729 C CA . ASN A 1 92 ? 0.460 -3.377 -16.077 1.00 95.44 92 ASN A CA 1
ATOM 730 C C . ASN A 1 92 ? -0.871 -4.124 -16.296 1.00 95.44 92 ASN A C 1
ATOM 732 O O . ASN A 1 92 ? -0.859 -5.349 -16.399 1.00 95.44 92 ASN A O 1
AT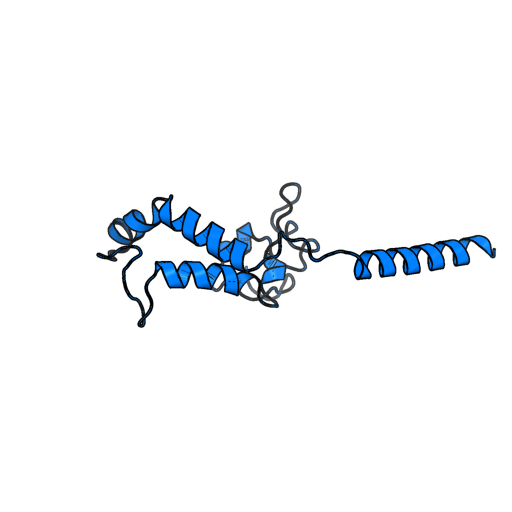OM 736 N N . PRO A 1 93 ? -2.006 -3.417 -16.440 1.00 96.00 93 PRO A N 1
ATOM 737 C CA . PRO A 1 93 ? -3.324 -4.045 -16.548 1.00 96.00 93 PRO A CA 1
ATOM 738 C C . PRO A 1 93 ? -3.620 -4.666 -17.921 1.00 96.00 93 PRO A C 1
ATOM 740 O O . PRO A 1 93 ? -4.717 -5.170 -18.140 1.00 96.00 93 PRO A O 1
ATOM 743 N N . THR A 1 94 ? -2.687 -4.592 -18.875 1.00 96.94 94 THR A N 1
ATOM 744 C CA . THR A 1 94 ? -2.885 -5.077 -20.254 1.00 96.94 94 THR A CA 1
ATOM 745 C C . THR A 1 94 ? -2.200 -6.413 -20.545 1.00 96.94 94 THR A C 1
ATOM 747 O O . THR A 1 94 ? -2.295 -6.917 -21.663 1.00 96.94 94 THR A O 1
ATOM 750 N N . VAL A 1 95 ? -1.507 -6.985 -19.559 1.00 94.75 95 VAL A N 1
ATOM 751 C CA . VAL A 1 95 ? -0.776 -8.256 -19.674 1.00 94.75 95 VAL A CA 1
ATOM 752 C C . VAL A 1 95 ? -1.256 -9.252 -18.621 1.00 94.75 95 VAL A C 1
ATOM 754 O O . VAL A 1 95 ? -2.055 -8.911 -17.748 1.00 94.75 95 VAL A O 1
ATOM 757 N N . ASP A 1 96 ? -0.778 -10.493 -18.715 1.00 94.25 96 ASP A N 1
ATOM 758 C CA . ASP A 1 96 ? -1.042 -11.506 -17.695 1.00 94.25 96 ASP A CA 1
ATOM 759 C C . ASP A 1 96 ? -0.559 -11.042 -16.313 1.00 94.25 96 ASP A C 1
ATOM 761 O O . ASP A 1 96 ? 0.469 -10.379 -16.185 1.00 94.25 96 ASP A O 1
ATOM 765 N N . TRP A 1 97 ? -1.296 -11.409 -15.267 1.00 89.25 97 TRP A N 1
ATOM 766 C CA . TRP A 1 97 ? -1.052 -10.953 -13.900 1.00 89.25 97 TRP A CA 1
ATOM 767 C C . TRP A 1 97 ? 0.328 -11.348 -13.367 1.00 89.25 97 TRP A C 1
ATOM 769 O O . TRP A 1 97 ? 0.909 -10.600 -12.575 1.00 89.25 97 TRP A O 1
ATOM 779 N N . LEU A 1 98 ? 0.869 -12.486 -13.809 1.00 90.00 98 LEU A N 1
ATOM 780 C CA . LEU A 1 98 ? 2.202 -12.947 -13.416 1.00 90.00 98 LEU A CA 1
ATOM 781 C C . LEU A 1 98 ? 3.331 -12.150 -14.084 1.00 90.00 98 LEU A C 1
ATOM 783 O O . LEU A 1 98 ? 4.437 -12.106 -13.548 1.00 90.00 98 LEU A O 1
ATOM 787 N N . ASP A 1 99 ? 3.040 -11.493 -15.206 1.00 93.81 99 ASP A N 1
ATOM 788 C CA . ASP A 1 99 ? 3.969 -10.643 -15.957 1.00 93.81 99 ASP A CA 1
ATOM 789 C C . ASP A 1 99 ? 3.605 -9.149 -15.846 1.00 93.81 99 ASP A C 1
ATOM 791 O O . ASP A 1 99 ? 4.169 -8.298 -16.535 1.00 93.81 99 ASP A O 1
ATOM 795 N N . ALA A 1 100 ? 2.650 -8.809 -14.976 1.00 94.94 100 ALA A N 1
ATOM 796 C CA . ALA A 1 100 ? 2.160 -7.448 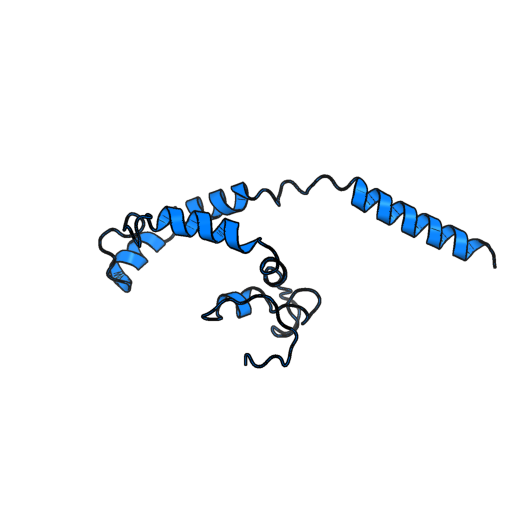-14.802 1.00 94.94 100 ALA A CA 1
ATOM 797 C C . ALA A 1 100 ? 3.040 -6.596 -13.874 1.00 94.94 100 ALA A C 1
ATOM 799 O O . ALA A 1 100 ? 2.714 -5.436 -13.641 1.00 94.94 100 ALA A O 1
ATOM 800 N N . GLY A 1 101 ? 4.116 -7.136 -13.303 1.00 93.75 101 GLY A N 1
ATOM 801 C CA . GLY A 1 101 ? 4.980 -6.424 -12.365 1.00 93.75 101 GLY A CA 1
ATOM 802 C C . GLY A 1 101 ? 6.041 -5.538 -13.023 1.00 93.75 101 GLY A C 1
ATOM 803 O O . GLY A 1 101 ? 6.096 -5.351 -14.243 1.00 93.75 101 GLY A O 1
ATOM 804 N N . PHE A 1 102 ? 6.913 -4.953 -12.196 1.00 93.00 102 PHE A N 1
ATOM 805 C CA . PHE A 1 102 ? 8.029 -4.149 -12.696 1.00 93.00 102 PHE A CA 1
ATOM 806 C C . PHE A 1 102 ? 8.968 -5.018 -13.537 1.00 93.00 102 PHE A C 1
ATOM 808 O O . PHE A 1 102 ? 9.383 -6.089 -13.099 1.00 93.00 102 PHE A O 1
ATOM 815 N N . GLY A 1 103 ? 9.302 -4.560 -14.748 1.00 89.31 103 GLY A N 1
ATOM 816 C CA . GLY A 1 103 ? 10.146 -5.322 -15.674 1.00 89.31 103 GLY A CA 1
ATOM 817 C C . GLY A 1 103 ? 9.528 -6.650 -16.132 1.00 89.31 103 GLY A C 1
ATOM 818 O O . GLY A 1 103 ? 10.268 -7.559 -16.500 1.00 89.31 103 GLY A O 1
ATOM 819 N N . GLY A 1 104 ? 8.199 -6.783 -16.080 1.00 87.06 104 GLY A N 1
ATOM 820 C CA . GLY A 1 104 ? 7.492 -8.036 -16.328 1.00 87.06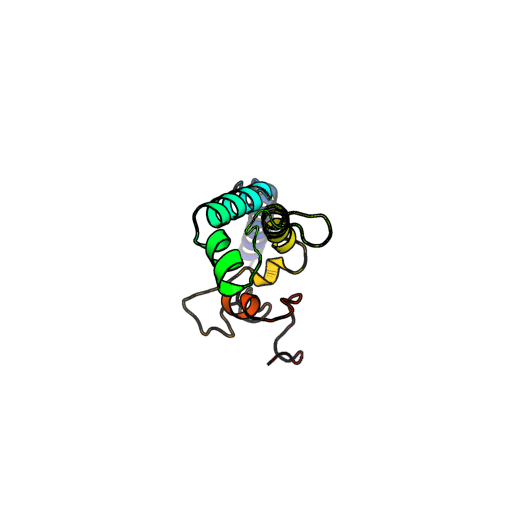 104 GLY A CA 1
ATOM 821 C C . GLY A 1 104 ? 7.391 -8.856 -15.046 1.00 87.06 104 GLY A C 1
ATOM 822 O O . GLY A 1 104 ? 6.463 -8.685 -14.262 1.00 87.06 104 GLY A O 1
ATOM 823 N N . ASN A 1 105 ? 8.384 -9.712 -14.809 1.00 83.69 105 ASN A N 1
ATOM 824 C CA . ASN A 1 105 ? 8.411 -10.649 -13.681 1.00 83.69 105 ASN A CA 1
ATOM 825 C C . ASN A 1 105 ? 9.610 -10.453 -12.734 1.00 83.69 105 ASN A C 1
ATOM 827 O O . ASN A 1 105 ? 9.904 -11.331 -11.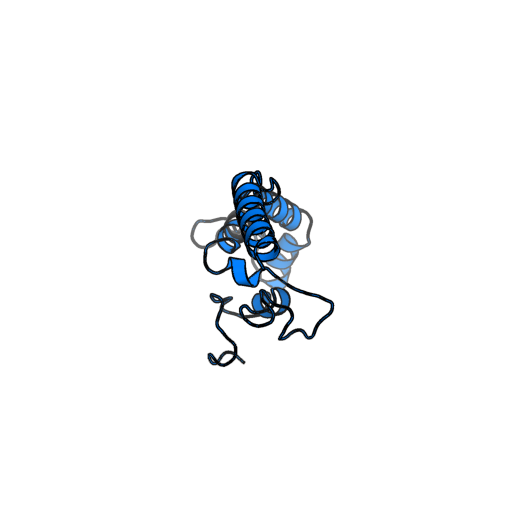920 1.00 83.69 105 ASN A O 1
ATOM 831 N N . PHE A 1 106 ? 10.327 -9.328 -12.843 1.00 87.94 106 PHE A N 1
ATOM 832 C CA . PHE A 1 106 ? 11.417 -9.006 -11.917 1.00 87.94 106 PHE A CA 1
ATOM 833 C C . PHE A 1 106 ? 10.886 -8.737 -10.501 1.00 87.94 106 PHE A C 1
ATOM 835 O O . PHE A 1 106 ? 11.493 -9.162 -9.519 1.00 87.94 106 PHE A O 1
ATOM 842 N N . ALA A 1 107 ? 9.744 -8.057 -10.407 1.00 90.69 107 ALA A N 1
ATOM 843 C CA . ALA A 1 107 ? 8.990 -7.866 -9.177 1.00 90.69 107 ALA A CA 1
ATOM 844 C C . ALA A 1 107 ? 7.553 -8.348 -9.379 1.00 90.69 107 ALA A C 1
ATOM 846 O O . ALA A 1 107 ? 7.052 -8.342 -10.503 1.00 90.69 107 ALA A O 1
ATOM 847 N N . GLN A 1 108 ? 6.884 -8.756 -8.303 1.00 91.94 108 GLN A N 1
ATOM 848 C CA . GLN A 1 108 ? 5.493 -9.185 -8.394 1.00 91.94 108 GLN A CA 1
ATOM 849 C C . GLN A 1 108 ? 4.600 -7.971 -8.676 1.00 91.94 108 GLN A C 1
ATOM 851 O O . GLN A 1 108 ? 4.892 -6.852 -8.253 1.00 91.94 108 GLN A O 1
ATOM 856 N N . SER A 1 109 ? 3.495 -8.187 -9.387 1.00 93.94 109 SER A N 1
ATOM 857 C CA . SER A 1 109 ? 2.486 -7.148 -9.555 1.00 93.94 109 SER A CA 1
ATOM 858 C C . SER A 1 109 ? 1.963 -6.639 -8.206 1.00 93.94 109 SER A C 1
ATOM 860 O O . SER A 1 109 ? 1.641 -7.449 -7.335 1.00 93.94 109 SER A O 1
ATOM 862 N N . ALA A 1 110 ? 1.773 -5.321 -8.080 1.00 93.38 110 ALA A N 1
ATOM 863 C CA . ALA A 1 110 ? 1.246 -4.674 -6.874 1.00 93.38 110 ALA A CA 1
ATOM 864 C C . ALA A 1 110 ? -0.051 -5.305 -6.339 1.00 93.38 110 ALA A C 1
ATOM 866 O O . ALA A 1 110 ? -0.224 -5.435 -5.128 1.00 93.38 110 ALA A O 1
ATOM 867 N N . ILE A 1 111 ? -0.949 -5.741 -7.231 1.00 93.25 111 ILE A N 1
ATOM 868 C CA . ILE A 1 111 ? -2.233 -6.338 -6.838 1.00 93.25 111 ILE A CA 1
ATOM 869 C C . ILE A 1 111 ? -2.047 -7.722 -6.207 1.00 93.25 111 ILE A C 1
ATOM 871 O O . ILE A 1 111 ? -2.723 -8.039 -5.231 1.00 93.25 111 ILE A O 1
ATOM 875 N N . LEU A 1 112 ? -1.144 -8.545 -6.751 1.00 92.19 112 LEU A N 1
ATOM 876 C CA . LEU A 1 112 ? -0.843 -9.867 -6.196 1.00 92.19 112 LEU A CA 1
ATOM 877 C C . LEU A 1 112 ? -0.014 -9.739 -4.918 1.00 92.19 112 LEU A C 1
ATOM 879 O O . LEU A 1 112 ? -0.342 -10.338 -3.901 1.00 92.19 112 LEU A O 1
ATOM 883 N N . TRP A 1 113 ? 1.014 -8.895 -4.947 1.00 91.81 113 TRP A N 1
ATOM 884 C CA . TRP A 1 113 ? 1.878 -8.660 -3.799 1.00 91.81 113 TRP A CA 1
ATOM 885 C C . TRP A 1 113 ? 1.111 -8.140 -2.582 1.00 91.81 113 TRP A C 1
ATOM 887 O O . TRP A 1 113 ? 1.355 -8.596 -1.466 1.00 91.81 113 TRP A O 1
ATOM 897 N N . GLY A 1 114 ? 0.128 -7.259 -2.795 1.00 89.94 114 GLY A N 1
ATOM 898 C CA . GLY A 1 114 ? -0.744 -6.754 -1.737 1.00 89.94 114 GLY A CA 1
ATOM 899 C C . GLY A 1 114 ? -1.546 -7.840 -1.007 1.00 89.94 114 GLY A C 1
ATOM 900 O O . GLY A 1 114 ? -1.955 -7.613 0.130 1.00 89.94 114 GLY A O 1
ATOM 901 N N . GLN A 1 115 ? -1.732 -9.014 -1.619 1.00 89.94 115 GLN A N 1
ATOM 902 C CA . GLN A 1 115 ? -2.456 -10.156 -1.047 1.00 89.94 115 GLN A CA 1
ATOM 903 C C . GLN A 1 115 ? -1.541 -11.135 -0.299 1.00 89.94 115 GLN A C 1
ATOM 905 O O . GLN A 1 115 ? -2.036 -11.997 0.428 1.00 89.94 115 GLN A O 1
ATOM 910 N N . ASN A 1 116 ? -0.217 -11.010 -0.437 1.00 89.12 116 ASN A N 1
ATOM 911 C CA . ASN A 1 116 ? 0.712 -11.874 0.281 1.00 89.12 116 ASN A CA 1
ATOM 912 C C . ASN A 1 116 ? 0.649 -11.567 1.785 1.00 89.12 116 ASN A C 1
ATOM 914 O O . ASN A 1 116 ? 0.748 -10.403 2.175 1.00 89.12 116 ASN A O 1
ATOM 918 N N . PRO A 1 117 ? 0.601 -12.580 2.663 1.00 86.44 117 PRO A N 1
ATOM 919 C CA . PRO A 1 117 ? 0.495 -12.358 4.106 1.00 86.44 117 PRO A CA 1
ATOM 920 C C . PRO A 1 117 ? 1.722 -11.651 4.702 1.00 86.44 117 PRO A C 1
ATOM 922 O O . PRO A 1 117 ? 1.624 -10.988 5.731 1.00 86.44 117 PRO A O 1
ATOM 925 N N . ASN A 1 118 ? 2.886 -11.799 4.070 1.00 84.56 118 ASN A N 1
ATOM 926 C CA . ASN A 1 118 ? 4.153 -11.237 4.529 1.00 84.56 118 ASN A CA 1
ATOM 927 C C . ASN A 1 118 ? 4.628 -10.027 3.705 1.00 84.56 118 ASN A C 1
ATOM 929 O O . ASN A 1 118 ? 5.611 -9.403 4.108 1.00 84.56 118 ASN A O 1
ATOM 933 N N . GLN A 1 119 ? 3.960 -9.718 2.580 1.00 83.44 119 GLN A N 1
ATOM 934 C CA . GLN A 1 119 ? 4.292 -8.638 1.637 1.00 83.44 119 GLN A CA 1
ATOM 935 C C . GLN A 1 119 ? 5.804 -8.417 1.505 1.00 83.44 119 GLN A C 1
ATOM 937 O O . GLN A 1 119 ? 6.327 -7.337 1.772 1.00 83.44 119 GLN A O 1
ATOM 942 N N . GLU A 1 120 ? 6.544 -9.473 1.192 1.00 80.81 120 GLU A N 1
ATOM 943 C CA . GLU A 1 120 ? 8.003 -9.459 1.257 1.00 80.81 120 GLU A CA 1
ATOM 944 C C . GLU A 1 120 ? 8.670 -8.605 0.168 1.00 80.81 120 GLU A C 1
ATOM 946 O O . GLU A 1 120 ? 8.031 -8.127 -0.769 1.00 80.81 120 GLU A O 1
ATOM 951 N N . ALA A 1 121 ? 9.980 -8.384 0.307 1.00 78.69 121 ALA A N 1
ATOM 952 C CA . ALA A 1 121 ? 10.789 -7.768 -0.740 1.00 78.69 121 ALA A CA 1
ATOM 953 C C . ALA A 1 121 ? 10.647 -8.532 -2.074 1.00 78.69 121 ALA A C 1
ATOM 955 O O . ALA A 1 121 ? 10.425 -9.743 -2.043 1.00 78.69 121 ALA A O 1
ATOM 956 N N . PRO A 1 122 ? 10.815 -7.862 -3.229 1.00 74.81 122 PRO A N 1
ATOM 957 C CA . PRO A 1 122 ? 10.743 -8.514 -4.531 1.00 74.81 122 PRO A CA 1
ATOM 958 C C . PRO A 1 122 ? 11.696 -9.701 -4.613 1.00 74.81 122 PRO A C 1
ATOM 960 O O . PRO A 1 122 ? 12.854 -9.615 -4.188 1.00 74.81 122 PRO A O 1
ATOM 963 N N . ARG A 1 123 ? 11.212 -10.796 -5.195 1.00 68.06 123 ARG A N 1
ATOM 964 C CA . ARG A 1 123 ? 12.012 -11.977 -5.500 1.00 68.06 123 ARG A CA 1
ATOM 965 C C . ARG A 1 123 ? 11.743 -12.409 -6.941 1.00 68.06 123 ARG A C 1
ATOM 967 O O . ARG A 1 123 ? 10.597 -12.323 -7.382 1.00 68.06 123 ARG A O 1
ATOM 974 N N . PRO A 1 124 ? 12.763 -12.889 -7.670 1.00 61.88 124 PRO A N 1
ATOM 975 C CA . PRO A 1 124 ? 12.561 -13.452 -8.997 1.00 61.88 124 PRO A CA 1
ATOM 976 C C . PRO A 1 124 ? 11.630 -14.670 -8.962 1.00 61.88 124 PRO A C 1
ATOM 978 O O . PRO A 1 124 ? 11.628 -15.441 -7.998 1.00 61.88 124 PRO A O 1
ATOM 981 N N . LYS A 1 125 ? 10.902 -14.891 -10.060 1.00 56.97 125 LYS A N 1
ATOM 982 C CA . LYS A 1 125 ? 10.090 -16.096 -10.282 1.00 56.97 125 LYS A CA 1
ATOM 983 C C . LYS A 1 125 ? 10.902 -17.373 -9.998 1.00 56.97 125 LYS A C 1
ATOM 985 O O . LYS A 1 125 ? 12.015 -17.525 -10.498 1.00 56.97 125 LYS A O 1
ATOM 990 N N . GLY A 1 126 ? 10.334 -18.288 -9.205 1.00 56.00 126 GLY A N 1
ATOM 991 C CA . GLY A 1 126 ? 10.967 -19.557 -8.812 1.00 56.00 126 GLY A CA 1
ATOM 992 C C . GLY A 1 126 ? 11.607 -19.575 -7.417 1.00 56.00 126 GLY A C 1
ATOM 993 O O . GLY A 1 126 ? 12.141 -20.602 -7.012 1.00 56.00 126 GLY A O 1
ATOM 994 N N . SER A 1 127 ? 11.526 -18.485 -6.645 1.00 59.06 127 SER A N 1
ATOM 995 C CA . SER A 1 127 ? 12.053 -18.422 -5.271 1.00 59.06 127 SER A CA 1
ATOM 996 C C . SER A 1 127 ? 11.158 -19.064 -4.194 1.00 59.06 127 SER A C 1
ATOM 998 O O . SER A 1 127 ? 11.412 -18.857 -3.008 1.00 59.06 127 SER A O 1
ATOM 1000 N N . GLY A 1 128 ? 10.115 -19.811 -4.579 1.00 51.91 128 GLY A N 1
ATOM 1001 C CA . GLY A 1 128 ? 9.315 -20.628 -3.656 1.00 51.91 128 GLY A CA 1
ATOM 1002 C C . GLY A 1 128 ? 8.170 -19.920 -2.924 1.00 51.91 128 GLY A C 1
ATOM 1003 O O . GLY A 1 128 ? 7.876 -20.286 -1.792 1.00 51.91 128 GLY A O 1
ATOM 1004 N N . ALA A 1 129 ? 7.532 -18.928 -3.545 1.00 49.16 129 ALA A N 1
ATOM 1005 C CA . ALA A 1 129 ? 6.252 -18.391 -3.082 1.00 49.16 129 ALA A CA 1
ATOM 1006 C C . ALA A 1 129 ? 5.234 -18.487 -4.229 1.00 49.16 129 ALA A C 1
ATOM 1008 O O . ALA A 1 129 ? 4.985 -17.514 -4.938 1.00 49.16 129 ALA A O 1
ATOM 1009 N N . GLU A 1 130 ? 4.747 -19.707 -4.452 1.00 46.94 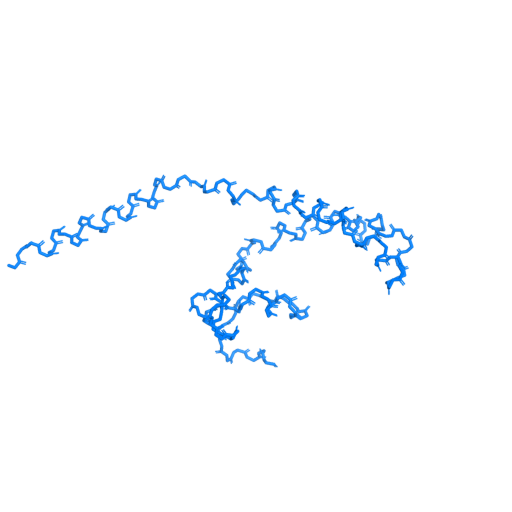130 GLU A N 1
ATOM 1010 C CA . GLU A 1 130 ? 3.412 -19.965 -5.006 1.00 46.94 130 GLU A CA 1
ATOM 1011 C C . GLU A 1 130 ? 2.523 -20.434 -3.853 1.00 46.94 130 GLU A C 1
ATOM 1013 O O . GLU A 1 130 ? 3.034 -21.216 -3.014 1.00 46.94 130 GLU A O 1
#

Solvent-accessible surface area (backbone atoms only — not comparable to full-atom values): 7396 Å² total; per-residue (Å²): 132,72,64,67,59,54,54,52,52,50,50,52,52,49,53,50,50,50,64,74,62,54,67,77,62,80,88,72,40,61,65,54,45,25,51,52,43,46,51,49,48,73,73,47,65,52,37,58,47,32,30,78,75,67,64,36,84,52,28,44,66,32,68,58,94,90,39,34,41,53,57,52,52,26,50,45,50,48,56,48,67,37,89,62,38,42,50,28,71,29,69,43,92,88,52,60,68,77,48,9,12,33,87,30,44,54,9,46,15,30,76,61,41,72,68,43,94,74,60,67,62,60,57,53,83,88,78,76,85,128